Protein AF-C3ZGG9-F1 (afdb_monomer_lite)

Radius of gyration: 20.56 Å; chains: 1; bounding box: 44×54×46 Å

Organism: Branchiostoma floridae (NCBI:txid7739)

Sequence (114 aa):
MAGKIRQWDRADVMLFDHFNKTLWSKLSKLPFDWRKEVEVLKARNLQLQDECLQSDSVSKAKINDKRFKVFQPAGIHIEYFQLKENALMNETCVNMAKSEIPFTRELQEQAKNS

Secondary structure (DSSP, 8-state):
-HHHHHHHTHHHHHHHHHHHHHHHHHHTTSSS-HHHHHHHHHHHHHHHHHHHEEEEEE-GGG---GGG-----TT----EEEEPGGGGG-HHHHHHH--HHHHHHHHHHHHH--

Foldseek 3Di:
DVVVVCVVPVVVVVVCVVVVVVVVVVQVPDPDDVVVVVVVVVVVVVVLCVQWAPDFFDFPVPDPDPQQDEDDDPPDTDGATDTDPVNVPPPVSSVVRGYDVNVVVVVVVVVVVD

pLDDT: mean 88.02, std 9.27, range [57.19, 98.0]

Structure (mmCIF, N/CA/C/O backbone):
data_AF-C3ZGG9-F1
#
_entry.id   AF-C3ZGG9-F1
#
loop_
_atom_site.group_PDB
_atom_site.id
_atom_site.type_symbol
_atom_site.label_atom_id
_atom_site.label_alt_id
_atom_site.label_comp_id
_atom_site.label_asym_id
_atom_site.label_entity_id
_atom_site.label_seq_id
_atom_site.pdbx_PDB_ins_code
_atom_site.Cartn_x
_atom_site.Cartn_y
_atom_site.Cartn_z
_atom_site.occupancy
_atom_site.B_iso_or_equiv
_atom_site.auth_seq_id
_atom_site.auth_comp_id
_atom_site.auth_asym_id
_atom_site.auth_atom_id
_atom_site.pdbx_PDB_model_num
ATOM 1 N N . MET A 1 1 ? -3.471 -28.736 13.234 1.00 57.19 1 MET A N 1
ATOM 2 C CA . MET A 1 1 ? -2.214 -27.952 13.253 1.00 57.19 1 MET A CA 1
ATOM 3 C C . MET A 1 1 ? -2.424 -26.563 13.866 1.00 57.19 1 MET A C 1
ATOM 5 O O . MET A 1 1 ? -1.794 -26.281 14.873 1.00 57.19 1 MET A O 1
ATOM 9 N N . ALA A 1 2 ? -3.388 -25.764 13.386 1.00 66.56 2 ALA A N 1
ATOM 10 C CA . ALA A 1 2 ? -3.705 -24.428 13.927 1.00 66.56 2 ALA A CA 1
ATOM 11 C C . ALA A 1 2 ? -3.998 -24.370 15.446 1.00 66.56 2 ALA A C 1
ATOM 13 O O . ALA A 1 2 ? -3.569 -23.441 16.122 1.00 66.56 2 ALA A O 1
ATOM 14 N N . GLY A 1 3 ? -4.675 -25.380 16.009 1.00 71.38 3 GLY A N 1
ATOM 15 C CA . GLY A 1 3 ? -4.959 -25.426 17.452 1.00 71.38 3 GLY A CA 1
ATOM 16 C C . GLY A 1 3 ? -3.716 -25.571 18.340 1.00 71.38 3 GLY A C 1
ATOM 17 O O . GLY A 1 3 ? -3.701 -25.032 19.439 1.00 71.38 3 GLY A O 1
ATOM 18 N N . LYS A 1 4 ? -2.658 -26.242 17.856 1.00 72.44 4 LYS A N 1
ATOM 19 C CA . LYS A 1 4 ? -1.384 -26.367 18.589 1.00 72.44 4 LYS A CA 1
ATOM 20 C C . LYS A 1 4 ? -0.590 -25.058 18.553 1.00 72.44 4 LYS A C 1
ATOM 22 O O . LYS A 1 4 ? -0.063 -24.653 19.577 1.00 72.44 4 LYS A O 1
ATOM 27 N N . ILE A 1 5 ? -0.600 -24.362 17.412 1.00 76.69 5 ILE A N 1
ATOM 28 C CA . ILE A 1 5 ? 0.043 -23.045 17.247 1.00 76.69 5 ILE A CA 1
ATOM 29 C C . ILE A 1 5 ? -0.566 -22.026 18.219 1.00 76.69 5 ILE A C 1
ATOM 31 O O . ILE A 1 5 ? 0.157 -21.365 18.951 1.00 76.69 5 ILE A O 1
ATOM 35 N N . ARG A 1 6 ? -1.902 -21.980 18.333 1.00 81.81 6 ARG A N 1
ATOM 36 C CA . ARG A 1 6 ? -2.579 -21.093 19.296 1.00 81.81 6 ARG A CA 1
ATOM 37 C C . ARG A 1 6 ? -2.272 -21.405 20.767 1.00 81.81 6 ARG A C 1
ATOM 39 O O . ARG A 1 6 ? -2.398 -20.524 21.609 1.00 81.81 6 ARG A O 1
ATOM 46 N N . GLN A 1 7 ? -1.932 -22.654 21.091 1.00 82.00 7 GLN A N 1
ATOM 47 C CA . GLN A 1 7 ? -1.531 -23.032 22.449 1.00 82.00 7 GLN A CA 1
ATOM 48 C C . GLN A 1 7 ? -0.091 -22.618 22.755 1.00 82.00 7 GLN A C 1
ATOM 50 O O . GLN A 1 7 ? 0.187 -22.228 23.886 1.00 82.00 7 GLN A O 1
ATOM 55 N N . TRP A 1 8 ? 0.801 -22.705 21.767 1.00 87.00 8 TRP A N 1
ATOM 56 C CA . TRP A 1 8 ? 2.197 -22.292 21.901 1.00 87.00 8 TRP A CA 1
ATOM 57 C C . TRP A 1 8 ? 2.331 -20.766 21.989 1.00 87.00 8 TRP A C 1
ATOM 59 O O . TRP A 1 8 ? 2.988 -20.285 22.906 1.00 87.00 8 TRP A O 1
ATOM 69 N N . ASP A 1 9 ? 1.584 -20.018 21.172 1.00 90.38 9 ASP A N 1
ATOM 70 C CA . ASP A 1 9 ? 1.569 -18.545 21.173 1.00 90.38 9 ASP A CA 1
ATOM 71 C C . ASP A 1 9 ? 0.379 -17.975 21.958 1.00 90.38 9 ASP A C 1
ATOM 73 O O . ASP A 1 9 ? -0.340 -17.074 21.520 1.00 90.38 9 ASP A O 1
ATOM 77 N N . ARG A 1 10 ? 0.115 -18.532 23.146 1.00 91.69 10 ARG A N 1
ATOM 78 C CA . ARG A 1 10 ? -1.072 -18.174 23.940 1.00 91.69 10 ARG A CA 1
ATOM 79 C C . ARG A 1 10 ? -1.144 -16.676 24.255 1.00 91.69 10 ARG A C 1
ATOM 81 O O . ARG A 1 10 ? -2.240 -16.116 24.259 1.00 91.69 10 ARG A O 1
ATOM 88 N N . ALA A 1 11 ? -0.005 -16.041 24.530 1.00 93.56 11 ALA A N 1
ATOM 89 C CA . ALA A 1 11 ? 0.059 -14.609 24.813 1.00 93.56 11 ALA A CA 1
ATOM 90 C C . ALA A 1 11 ? -0.380 -13.774 23.597 1.00 93.56 11 ALA A C 1
ATOM 92 O O . ALA A 1 11 ? -1.251 -12.913 23.732 1.00 93.56 11 ALA A O 1
ATOM 93 N N . ASP A 1 12 ? 0.135 -14.085 22.406 1.00 94.94 12 ASP A N 1
ATOM 94 C CA . ASP A 1 12 ? -0.229 -13.384 21.171 1.00 94.94 12 ASP A CA 1
ATOM 95 C C . ASP A 1 12 ? -1.682 -13.631 20.773 1.00 94.94 12 ASP A C 1
ATOM 97 O O . ASP A 1 12 ? -2.370 -12.710 20.334 1.00 94.94 12 ASP A O 1
ATOM 101 N N . VAL A 1 13 ? -2.201 -14.841 21.000 1.00 94.12 13 VAL A N 1
ATOM 102 C CA . VAL A 1 13 ? -3.626 -15.136 20.792 1.00 94.12 13 VAL A CA 1
ATOM 103 C C . VAL A 1 13 ? -4.503 -14.264 21.688 1.00 94.12 13 VAL A C 1
ATOM 105 O O . VAL A 1 13 ? -5.488 -13.701 21.213 1.00 94.12 13 VAL A O 1
ATOM 108 N N . MET A 1 14 ? -4.138 -14.098 22.962 1.00 95.31 14 MET A N 1
ATOM 109 C CA . MET A 1 14 ? -4.883 -13.232 23.881 1.00 95.31 14 MET A CA 1
ATOM 110 C C . MET A 1 14 ? -4.855 -11.765 23.438 1.00 95.31 14 MET A C 1
ATOM 112 O O . MET A 1 14 ? -5.887 -11.091 23.492 1.00 95.31 14 MET A O 1
ATOM 116 N N . LEU A 1 15 ? -3.700 -11.273 22.978 1.00 96.69 15 LEU A N 1
ATOM 117 C CA . LEU A 1 15 ? -3.574 -9.919 22.436 1.00 96.69 15 LEU A CA 1
ATOM 118 C C . LEU A 1 15 ? -4.426 -9.746 21.176 1.00 96.69 15 LEU A C 1
ATOM 120 O O . LEU A 1 15 ? -5.200 -8.790 21.084 1.00 96.69 15 LEU A O 1
ATOM 124 N N . PHE A 1 16 ? -4.340 -10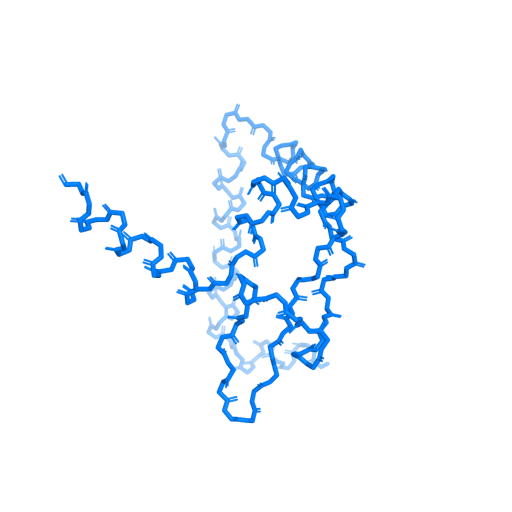.691 20.238 1.00 94.75 16 PHE A N 1
ATOM 125 C CA . PHE A 1 16 ? -5.135 -10.684 19.016 1.00 94.75 16 PHE A CA 1
ATOM 126 C C . PHE A 1 16 ? -6.632 -10.639 19.328 1.00 94.75 16 PHE A C 1
ATOM 128 O O . PHE A 1 16 ? -7.335 -9.771 18.814 1.00 94.75 16 PHE A O 1
ATOM 135 N N . ASP A 1 17 ? -7.125 -11.513 20.207 1.00 95.81 17 ASP A N 1
ATOM 136 C CA . ASP A 1 17 ? -8.546 -11.576 20.552 1.00 95.81 17 ASP A CA 1
ATOM 137 C C . ASP A 1 17 ? -9.025 -10.270 21.220 1.00 95.81 17 ASP A C 1
ATOM 139 O O . ASP A 1 17 ? -10.099 -9.753 20.885 1.00 95.81 17 ASP A O 1
ATOM 143 N N . HIS A 1 18 ? -8.211 -9.686 22.113 1.00 97.19 18 HIS A N 1
ATOM 144 C CA . HIS A 1 18 ? -8.506 -8.402 22.758 1.00 97.19 18 HIS A CA 1
ATOM 145 C C . HIS A 1 18 ? -8.622 -7.258 21.740 1.00 97.19 18 HIS A C 1
ATOM 147 O O . HIS A 1 18 ? -9.612 -6.513 21.741 1.00 97.19 18 HIS A O 1
ATOM 153 N N . PHE A 1 19 ? -7.636 -7.114 20.853 1.00 97.88 19 PHE A N 1
ATOM 154 C CA . PHE A 1 19 ? -7.620 -6.028 19.874 1.00 97.88 19 PHE A CA 1
ATOM 155 C C . PHE A 1 19 ? -8.630 -6.236 18.750 1.00 97.88 19 PHE A C 1
ATOM 157 O O . PHE A 1 19 ? -9.268 -5.268 18.347 1.00 97.88 19 PHE A O 1
ATOM 164 N N . ASN A 1 20 ? -8.861 -7.474 18.311 1.00 97.75 20 ASN A N 1
ATOM 165 C CA . ASN A 1 20 ? -9.888 -7.799 17.325 1.00 97.75 20 ASN A CA 1
ATOM 166 C C . ASN A 1 20 ? -11.276 -7.386 17.840 1.00 97.75 20 ASN A C 1
ATOM 168 O O . ASN A 1 20 ? -11.993 -6.639 17.175 1.00 97.75 20 ASN A O 1
ATOM 172 N N . LYS A 1 21 ? -11.632 -7.763 19.078 1.00 97.81 21 LYS A N 1
ATOM 173 C CA . LYS A 1 21 ? -12.885 -7.317 19.714 1.00 97.81 21 LYS A CA 1
ATOM 174 C C . LYS A 1 21 ? -12.958 -5.790 19.833 1.00 97.81 21 LYS A C 1
ATOM 176 O O . LYS A 1 21 ? -14.004 -5.194 19.565 1.00 97.81 21 LYS A O 1
ATOM 181 N N . THR A 1 22 ? -11.861 -5.157 20.243 1.00 98.00 22 THR A N 1
ATOM 182 C CA . THR A 1 22 ? -11.790 -3.699 20.420 1.00 98.00 22 THR A CA 1
ATOM 183 C C . THR A 1 22 ? -11.969 -2.956 19.098 1.00 98.00 22 THR A C 1
ATOM 185 O O . THR A 1 22 ? -12.713 -1.977 19.050 1.00 98.00 22 THR A O 1
ATOM 188 N N . LEU A 1 23 ? -11.344 -3.433 18.020 1.00 97.12 23 LEU A N 1
ATOM 189 C CA . LEU A 1 23 ? -11.464 -2.875 16.677 1.00 97.12 23 LEU A CA 1
ATOM 190 C C . LEU A 1 23 ? -12.923 -2.882 16.217 1.00 97.12 23 LEU A C 1
ATOM 192 O O . LEU A 1 23 ? -13.458 -1.827 15.883 1.00 97.12 23 LEU A O 1
ATOM 196 N N . TRP A 1 24 ? -13.595 -4.035 16.274 1.00 96.06 24 TRP A N 1
ATOM 197 C CA . TRP A 1 24 ? -14.987 -4.144 15.827 1.00 96.06 24 TRP A CA 1
ATOM 198 C C . TRP A 1 24 ? -15.945 -3.284 16.652 1.00 96.06 24 TRP A C 1
ATOM 200 O O . TRP A 1 24 ? -16.850 -2.672 16.090 1.00 96.06 24 TRP A O 1
ATOM 210 N N . SER A 1 25 ? -15.713 -3.177 17.963 1.00 97.19 25 SER A N 1
ATOM 211 C CA . SER A 1 25 ? -16.478 -2.290 18.851 1.00 97.19 25 SER A CA 1
ATOM 212 C C . SER A 1 25 ? -16.293 -0.805 18.518 1.00 97.19 25 SER A C 1
ATOM 214 O O . SER A 1 25 ? -17.219 -0.014 18.677 1.00 97.19 25 SER A O 1
ATOM 216 N N . LYS A 1 26 ? -15.102 -0.401 18.061 1.00 97.25 26 LYS A N 1
ATOM 217 C CA . LYS A 1 26 ? -14.851 0.974 17.607 1.00 97.25 26 LYS A CA 1
ATOM 218 C C . LYS A 1 26 ? -15.482 1.230 16.240 1.00 97.25 26 LYS A C 1
ATOM 220 O O . LYS A 1 26 ? -16.157 2.239 16.073 1.00 97.25 26 LYS A O 1
ATOM 225 N N . LEU A 1 27 ? -15.315 0.303 15.295 1.00 96.69 27 LEU A N 1
ATOM 226 C CA . LEU A 1 27 ? -15.867 0.417 13.944 1.00 96.69 27 LEU A CA 1
ATOM 227 C C . LEU A 1 27 ? -17.401 0.467 1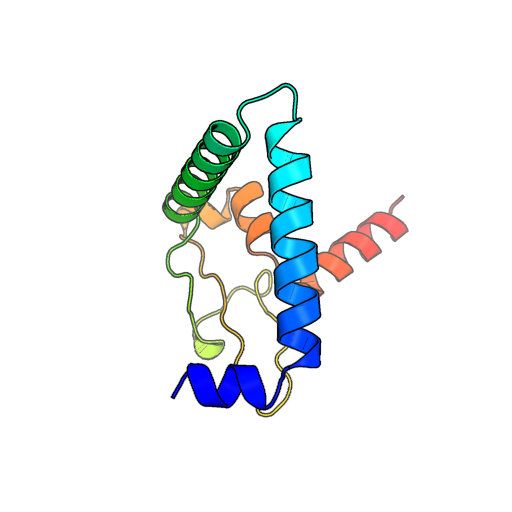3.934 1.00 96.69 27 LEU A C 1
ATOM 229 O O . LEU A 1 27 ? -17.974 1.206 13.142 1.00 96.69 27 LEU A O 1
ATOM 233 N N . SER A 1 28 ? -18.077 -0.267 14.825 1.00 94.81 28 SER A N 1
ATOM 234 C CA . SER A 1 28 ? -19.545 -0.245 14.920 1.00 94.81 28 SER A CA 1
ATOM 235 C C . SER A 1 28 ? -20.122 1.070 15.452 1.00 94.81 28 SER A C 1
ATOM 237 O O . SER A 1 28 ? -21.317 1.307 15.302 1.00 94.81 28 SER A O 1
ATOM 239 N N . LYS A 1 29 ? -19.293 1.914 16.077 1.00 97.06 29 LYS A N 1
ATOM 240 C CA . LYS A 1 29 ? -19.682 3.221 16.629 1.00 97.06 29 LYS A CA 1
ATOM 241 C C . LYS A 1 29 ? -19.372 4.383 15.689 1.00 97.06 29 LYS A C 1
ATOM 243 O O . LYS A 1 29 ? -19.651 5.527 16.042 1.00 97.06 29 LYS A O 1
ATOM 248 N N . LEU A 1 30 ? -18.752 4.119 14.539 1.00 96.56 30 LEU A N 1
ATOM 249 C CA . LEU A 1 30 ? -18.489 5.162 13.557 1.00 96.56 30 LEU A CA 1
ATOM 250 C C . LEU A 1 30 ? -19.817 5.710 13.012 1.00 96.56 30 LEU A C 1
ATOM 252 O O . LEU A 1 30 ? -20.758 4.942 12.812 1.00 96.56 30 LEU A O 1
ATOM 256 N N . PRO A 1 31 ? -19.902 7.021 12.736 1.00 95.56 31 PRO A N 1
ATOM 257 C CA . PRO A 1 31 ? -21.123 7.641 12.225 1.00 95.56 31 PRO A CA 1
ATOM 258 C C . PRO A 1 31 ? -21.385 7.330 10.739 1.00 95.56 31 PRO A C 1
ATOM 260 O O . PRO A 1 31 ? -22.334 7.854 10.164 1.00 95.56 31 PRO A O 1
ATOM 263 N N . PHE A 1 32 ? -20.548 6.503 10.106 1.00 94.12 32 PHE A N 1
ATOM 264 C CA . PHE A 1 32 ? -20.623 6.139 8.695 1.00 94.12 32 PHE A CA 1
ATOM 265 C C . PHE A 1 32 ? -20.420 4.634 8.495 1.00 94.12 32 PHE A C 1
ATOM 267 O O . PHE A 1 32 ? -19.864 3.933 9.346 1.00 94.12 32 PHE A O 1
ATOM 274 N N . ASP A 1 33 ? -20.849 4.138 7.335 1.00 94.88 33 ASP A N 1
ATOM 275 C CA . ASP A 1 33 ? -20.667 2.742 6.951 1.00 94.88 33 ASP A CA 1
ATOM 276 C C . ASP A 1 33 ? -19.242 2.507 6.438 1.00 94.88 33 ASP A C 1
ATOM 278 O O . ASP A 1 33 ? -18.953 2.608 5.245 1.00 94.88 33 ASP A O 1
ATOM 282 N N . TRP A 1 34 ? -18.340 2.176 7.362 1.00 94.56 34 TRP A N 1
ATOM 283 C CA . TRP A 1 34 ? -16.935 1.908 7.052 1.00 94.56 34 TRP A CA 1
ATOM 284 C C . TRP A 1 34 ? -16.751 0.781 6.024 1.00 94.56 34 TRP A C 1
ATOM 286 O O . TRP A 1 34 ? -15.726 0.749 5.346 1.00 94.56 34 TRP A O 1
ATOM 296 N N . ARG A 1 35 ? -17.721 -0.136 5.867 1.00 95.06 35 ARG A N 1
ATOM 297 C CA . ARG A 1 35 ? -17.624 -1.191 4.848 1.00 95.06 35 ARG A CA 1
ATOM 298 C C . ARG A 1 35 ? -17.740 -0.603 3.450 1.00 95.06 35 ARG A C 1
ATOM 300 O O . ARG A 1 35 ? -16.970 -0.993 2.583 1.00 95.06 35 ARG A O 1
ATOM 307 N N . LYS A 1 36 ? -18.644 0.359 3.241 1.00 96.50 36 LYS A N 1
ATOM 308 C CA . LYS A 1 36 ? -18.766 1.058 1.952 1.00 96.50 36 LYS A CA 1
ATOM 309 C C . LYS A 1 36 ? -17.498 1.831 1.615 1.00 96.50 36 LYS A C 1
ATOM 311 O O . LYS A 1 36 ? -17.035 1.734 0.487 1.00 96.50 36 LYS A O 1
ATOM 316 N N . GLU A 1 37 ? -16.908 2.517 2.591 1.00 95.75 37 GLU A N 1
ATOM 317 C CA . GLU A 1 37 ? -15.623 3.208 2.407 1.00 95.75 37 GLU A CA 1
ATOM 318 C C . GLU A 1 37 ? -14.517 2.233 1.981 1.00 95.75 37 GLU A C 1
ATOM 320 O O . GLU A 1 37 ? -13.784 2.490 1.028 1.00 95.75 37 GLU A O 1
ATOM 325 N N . VAL A 1 38 ? -14.434 1.065 2.629 1.00 96.56 38 VAL A N 1
ATOM 326 C CA . VAL A 1 38 ? -13.477 0.014 2.249 1.00 96.56 38 VAL A CA 1
ATOM 327 C C . VAL A 1 38 ? -13.715 -0.480 0.820 1.00 96.56 38 VAL A C 1
ATOM 329 O O . VAL A 1 38 ? -12.749 -0.670 0.083 1.00 96.56 38 VAL A O 1
ATOM 332 N N . GLU A 1 39 ? -14.965 -0.671 0.402 1.00 97.81 39 GLU A N 1
ATOM 333 C CA . GLU A 1 39 ? -15.270 -1.092 -0.971 1.00 97.81 39 GLU A CA 1
ATOM 334 C C . GLU A 1 39 ? -14.918 -0.011 -2.003 1.00 97.81 39 GLU A C 1
ATOM 336 O O . GLU A 1 39 ? -14.342 -0.327 -3.044 1.00 97.81 39 GLU A O 1
ATOM 341 N N . VAL A 1 40 ? -15.162 1.267 -1.697 1.00 97.62 40 VAL A N 1
ATOM 342 C CA . VAL A 1 40 ? -14.730 2.389 -2.547 1.00 97.62 40 VAL A CA 1
ATOM 343 C C . VAL A 1 40 ? -13.206 2.417 -2.675 1.00 97.62 40 VAL A C 1
ATOM 345 O O . VAL A 1 40 ? -12.686 2.543 -3.784 1.00 97.62 40 VAL A O 1
ATOM 348 N N . LEU A 1 41 ? -12.481 2.247 -1.566 1.00 97.00 41 LEU A N 1
ATOM 349 C CA . LEU A 1 41 ? -11.018 2.208 -1.569 1.00 97.00 41 LEU A CA 1
ATOM 350 C C . LEU A 1 41 ? -10.479 1.036 -2.395 1.00 97.00 41 LEU A C 1
ATOM 352 O O . LEU A 1 41 ? -9.575 1.227 -3.205 1.00 97.00 41 LEU A O 1
ATOM 356 N N . LYS A 1 42 ? -11.054 -0.163 -2.252 1.00 97.38 42 LYS A N 1
ATOM 357 C CA . LYS A 1 42 ? -10.674 -1.323 -3.073 1.00 97.38 42 LYS A CA 1
ATOM 358 C C . LYS A 1 42 ? -10.926 -1.075 -4.555 1.00 97.38 42 LYS A C 1
ATOM 360 O O . LYS A 1 42 ? -10.054 -1.368 -5.365 1.00 97.38 42 LYS A O 1
ATOM 365 N N . ALA A 1 43 ? -12.082 -0.513 -4.907 1.00 97.94 43 ALA A N 1
ATOM 366 C CA . ALA A 1 43 ? -12.411 -0.197 -6.293 1.00 97.94 43 ALA A CA 1
ATOM 367 C C . ALA A 1 43 ? -11.424 0.816 -6.892 1.00 97.94 43 ALA A C 1
ATOM 369 O O . ALA A 1 43 ? -10.964 0.634 -8.017 1.00 97.94 43 ALA A O 1
ATOM 370 N N . ARG A 1 44 ? -11.041 1.849 -6.129 1.00 96.31 44 ARG A N 1
ATOM 371 C CA . ARG A 1 44 ? -10.020 2.813 -6.566 1.00 96.31 44 ARG A CA 1
ATOM 372 C C . ARG A 1 44 ? -8.634 2.195 -6.689 1.00 96.31 44 ARG A C 1
ATOM 374 O O . ARG A 1 44 ? -7.946 2.493 -7.658 1.00 96.31 44 ARG A O 1
ATOM 381 N N . ASN A 1 45 ? -8.247 1.308 -5.775 1.00 95.00 45 ASN A N 1
ATOM 382 C CA . ASN A 1 45 ? -6.980 0.587 -5.882 1.00 95.00 45 ASN A CA 1
ATOM 383 C C . ASN A 1 45 ? -6.933 -0.292 -7.135 1.00 95.00 45 ASN A C 1
ATOM 385 O O . ASN A 1 45 ? -5.931 -0.265 -7.839 1.00 95.00 45 ASN A O 1
ATOM 389 N N . LEU A 1 46 ? -8.012 -1.020 -7.440 1.00 96.00 46 LEU A N 1
ATOM 390 C CA . LEU A 1 46 ? -8.103 -1.837 -8.654 1.00 96.00 46 LEU A CA 1
ATOM 391 C C . LEU A 1 46 ? -8.022 -0.980 -9.916 1.00 96.00 46 LEU A C 1
ATOM 393 O O . LEU A 1 46 ? -7.250 -1.289 -10.814 1.00 96.00 46 LEU A O 1
ATOM 397 N N . GLN A 1 47 ? -8.751 0.137 -9.953 1.00 95.81 47 GLN A N 1
ATOM 398 C CA . GLN A 1 47 ? -8.681 1.066 -11.076 1.00 95.81 47 GLN A CA 1
ATOM 399 C C . GLN A 1 47 ? -7.251 1.581 -11.296 1.00 95.81 47 GLN A C 1
ATOM 401 O O . GLN A 1 47 ? -6.760 1.569 -12.419 1.00 95.81 47 GLN A O 1
ATOM 406 N N . LEU A 1 48 ? -6.564 2.001 -10.230 1.00 93.75 48 LEU A N 1
ATOM 407 C CA . LEU A 1 48 ? -5.175 2.453 -10.319 1.00 93.75 48 LEU A CA 1
ATOM 408 C C . LEU A 1 48 ? -4.235 1.325 -10.747 1.00 93.75 48 LEU A C 1
ATOM 410 O O . LEU A 1 48 ? -3.313 1.561 -11.522 1.00 93.75 48 LEU A O 1
ATOM 414 N N . GLN A 1 49 ? -4.465 0.100 -10.273 1.00 92.94 49 GLN A N 1
ATOM 415 C CA . GLN A 1 49 ? -3.693 -1.067 -10.686 1.00 92.94 49 GLN A CA 1
ATOM 416 C C . GLN A 1 49 ? -3.830 -1.298 -12.196 1.00 92.94 49 GLN A C 1
ATOM 418 O O . GLN A 1 49 ? -2.822 -1.410 -12.891 1.00 92.94 49 GLN A O 1
ATOM 423 N N . ASP A 1 50 ? -5.062 -1.284 -12.704 1.00 93.56 50 ASP A N 1
ATOM 424 C CA . ASP A 1 50 ? -5.371 -1.479 -14.119 1.00 93.56 50 ASP A CA 1
ATOM 425 C C . ASP A 1 50 ? -4.856 -0.333 -14.994 1.00 93.56 50 ASP A C 1
ATOM 427 O O . ASP A 1 50 ? -4.405 -0.561 -16.118 1.00 93.56 50 ASP A O 1
ATOM 431 N N . GLU A 1 51 ? -4.901 0.906 -14.513 1.00 93.75 51 GLU A N 1
ATOM 432 C CA . GLU A 1 51 ? -4.409 2.068 -15.254 1.00 93.75 51 GLU A CA 1
ATOM 433 C C . GLU A 1 51 ? -2.877 2.121 -15.278 1.00 93.75 51 GLU A C 1
ATOM 435 O O . GLU A 1 51 ? -2.281 2.366 -16.330 1.00 93.75 51 GLU A O 1
ATOM 440 N N . CYS A 1 52 ? -2.232 1.870 -14.137 1.00 93.00 52 CYS A N 1
ATOM 441 C CA . CYS A 1 52 ? -0.809 2.121 -13.956 1.00 93.00 52 CYS A CA 1
ATOM 442 C C . CYS A 1 52 ? 0.071 0.894 -14.234 1.00 93.00 52 CYS A C 1
ATOM 444 O O . CYS A 1 52 ? 1.135 1.043 -14.840 1.00 93.00 52 CYS A O 1
ATOM 446 N N . LEU A 1 53 ? -0.312 -0.308 -13.786 1.00 91.94 53 LEU A N 1
ATOM 447 C CA . LEU A 1 53 ? 0.604 -1.450 -13.709 1.00 91.94 53 LEU A CA 1
ATOM 448 C C . LEU A 1 53 ? 0.552 -2.352 -14.942 1.00 91.94 53 LEU A C 1
ATOM 450 O O . LEU A 1 53 ? -0.493 -2.847 -15.352 1.00 91.94 53 LEU A O 1
ATOM 454 N N . GLN A 1 54 ? 1.725 -2.632 -15.498 1.00 90.00 54 GLN A N 1
ATOM 455 C CA . GLN A 1 54 ? 1.949 -3.747 -16.412 1.00 90.00 54 GLN A CA 1
ATOM 456 C C . GLN A 1 54 ? 2.147 -5.061 -15.640 1.00 90.00 54 GLN A C 1
ATOM 458 O O . GLN A 1 54 ? 1.746 -6.118 -16.120 1.00 90.00 54 GLN A O 1
ATOM 463 N N . SER A 1 55 ? 2.800 -4.995 -14.475 1.00 83.88 55 SER A N 1
ATOM 464 C CA . SER A 1 55 ? 2.990 -6.113 -13.545 1.00 83.88 55 SER A CA 1
ATOM 465 C C . SER A 1 55 ? 3.318 -5.575 -12.149 1.00 83.88 55 SER A C 1
ATOM 467 O O . SER A 1 55 ? 4.021 -4.571 -12.021 1.00 83.88 55 SER A O 1
ATOM 469 N N . ASP A 1 56 ? 2.824 -6.240 -11.109 1.00 78.81 56 ASP A N 1
ATOM 470 C CA . ASP A 1 56 ? 3.054 -5.923 -9.693 1.00 78.81 56 ASP A CA 1
ATOM 471 C C . ASP A 1 56 ? 4.153 -6.772 -9.036 1.00 78.81 56 ASP A C 1
ATOM 473 O O . ASP A 1 56 ? 4.615 -6.442 -7.947 1.00 78.81 56 ASP A O 1
ATOM 477 N N . SER A 1 57 ? 4.625 -7.811 -9.727 1.00 77.44 57 SER A N 1
ATOM 478 C CA . SER A 1 57 ? 5.752 -8.639 -9.301 1.00 77.44 57 SER A CA 1
ATOM 479 C C . SER A 1 57 ? 6.734 -8.816 -10.454 1.00 77.44 57 SER A C 1
ATOM 481 O O . SER A 1 57 ? 6.550 -9.606 -11.386 1.00 77.44 57 SER A O 1
ATOM 483 N N . VAL A 1 58 ? 7.787 -8.001 -10.443 1.00 73.75 58 VAL A N 1
ATOM 484 C CA . VAL A 1 58 ? 8.845 -8.021 -11.459 1.00 73.75 58 VAL A CA 1
ATOM 485 C C . VAL A 1 58 ? 10.199 -8.091 -10.783 1.00 73.75 58 VAL A C 1
ATOM 487 O O . VAL A 1 58 ? 10.409 -7.437 -9.779 1.00 73.75 58 VAL A O 1
ATOM 490 N N . SER A 1 59 ? 11.147 -8.860 -11.320 1.00 67.12 59 SER A N 1
ATOM 491 C CA . SER A 1 59 ? 12.506 -8.910 -10.773 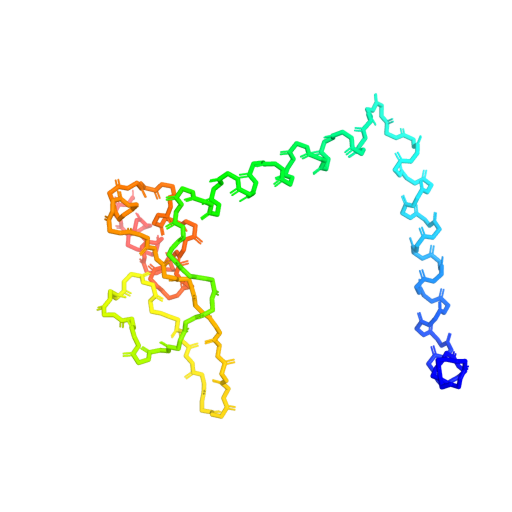1.00 67.12 59 SER A CA 1
ATOM 492 C C . SER A 1 59 ? 13.362 -7.726 -11.238 1.00 67.12 59 SER A C 1
ATOM 494 O O . SER A 1 59 ? 13.211 -7.218 -12.350 1.00 67.12 59 SER A O 1
ATOM 496 N N . LYS A 1 60 ? 14.346 -7.340 -10.415 1.00 65.00 60 LYS A N 1
ATOM 497 C CA . LYS A 1 60 ? 15.288 -6.228 -10.660 1.00 65.00 60 LYS A CA 1
ATOM 498 C C . LYS A 1 60 ? 15.906 -6.211 -12.061 1.00 65.00 60 LYS A C 1
ATOM 500 O O . LYS A 1 60 ? 16.156 -5.142 -12.605 1.00 65.00 60 LYS A O 1
ATOM 505 N N . ALA A 1 61 ? 16.159 -7.385 -12.639 1.00 60.41 61 ALA A N 1
ATOM 506 C CA . ALA A 1 61 ? 16.781 -7.527 -13.955 1.00 60.41 61 ALA A CA 1
ATOM 507 C C . ALA A 1 61 ? 15.934 -6.947 -15.103 1.00 60.41 61 ALA A C 1
ATOM 509 O O . ALA A 1 61 ? 16.468 -6.697 -16.177 1.00 60.41 61 ALA A O 1
ATOM 510 N N . LYS A 1 62 ? 14.630 -6.738 -14.888 1.00 64.81 62 LYS A N 1
ATOM 511 C CA . LYS A 1 62 ? 13.695 -6.248 -15.907 1.00 64.81 62 LYS A CA 1
ATOM 512 C C . LYS A 1 62 ? 13.405 -4.743 -15.803 1.00 64.81 62 LYS A C 1
ATOM 514 O O . LYS A 1 62 ? 12.690 -4.215 -16.648 1.00 64.81 62 LYS A O 1
ATOM 519 N N . ILE A 1 63 ? 13.947 -4.043 -14.801 1.00 68.88 63 ILE A N 1
ATOM 520 C CA . ILE A 1 63 ? 13.677 -2.613 -14.581 1.00 68.88 63 ILE A CA 1
ATOM 521 C C . ILE A 1 63 ? 14.837 -1.771 -15.092 1.00 68.88 63 ILE A C 1
ATOM 523 O O . ILE A 1 63 ? 15.900 -1.701 -14.474 1.00 68.88 63 ILE A O 1
ATOM 527 N N . ASN A 1 64 ? 14.593 -1.085 -16.207 1.00 69.50 64 ASN A N 1
ATOM 528 C CA . ASN A 1 64 ? 15.555 -0.167 -16.815 1.00 69.50 64 ASN A CA 1
ATOM 529 C C . ASN A 1 64 ? 15.404 1.279 -16.307 1.00 69.50 64 ASN A C 1
ATOM 531 O O . ASN A 1 64 ? 16.364 2.049 -16.357 1.00 69.50 6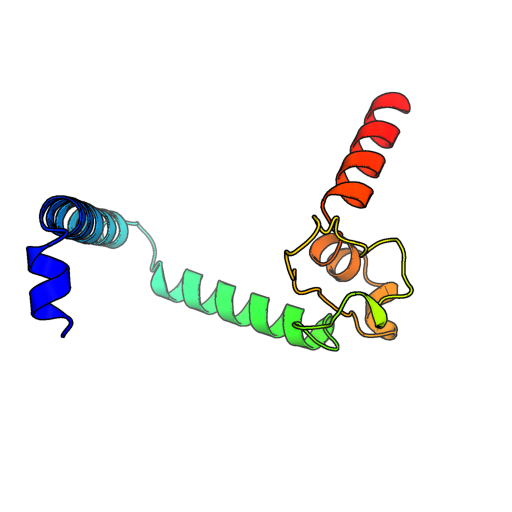4 ASN A O 1
ATOM 535 N N . ASP A 1 65 ? 14.229 1.655 -15.790 1.00 78.94 65 ASP A N 1
ATOM 536 C CA . ASP A 1 65 ? 13.970 3.012 -15.304 1.00 78.94 65 ASP A CA 1
ATOM 537 C C . ASP A 1 65 ? 14.500 3.205 -13.873 1.00 78.94 65 ASP A C 1
ATOM 539 O O . ASP A 1 65 ? 14.116 2.515 -12.925 1.00 78.94 65 ASP A O 1
ATOM 543 N N . LYS A 1 66 ? 15.394 4.185 -13.706 1.00 81.44 66 LYS A N 1
ATOM 544 C CA . LYS A 1 66 ? 16.026 4.509 -12.420 1.00 81.44 66 LYS A CA 1
ATOM 545 C C . LYS A 1 66 ? 15.034 5.065 -11.393 1.00 81.44 66 LYS A C 1
ATOM 547 O O . LYS A 1 66 ? 15.326 4.972 -10.202 1.00 81.44 66 LYS A O 1
ATOM 552 N N . ARG A 1 67 ? 13.890 5.611 -11.826 1.00 81.75 67 ARG A N 1
ATOM 553 C CA . ARG A 1 67 ? 12.848 6.178 -10.949 1.00 81.75 67 ARG A CA 1
ATOM 554 C C . ARG A 1 67 ? 12.161 5.129 -10.071 1.00 81.75 67 ARG A C 1
ATOM 556 O O . ARG A 1 67 ? 11.650 5.477 -9.013 1.00 81.75 67 ARG A O 1
ATOM 563 N N . PHE A 1 68 ? 12.190 3.860 -10.479 1.00 84.94 68 PHE A N 1
ATOM 564 C CA . PHE A 1 68 ? 11.531 2.745 -9.779 1.00 84.94 68 PHE A CA 1
ATOM 565 C C . PHE A 1 68 ? 12.533 1.762 -9.159 1.00 84.94 68 PHE A C 1
ATOM 567 O O . PHE A 1 68 ? 12.198 0.641 -8.777 1.00 84.94 68 PHE A O 1
ATOM 574 N N . LYS A 1 69 ? 13.811 2.148 -9.085 1.00 81.56 69 LYS A N 1
ATOM 575 C CA . LYS A 1 69 ? 14.874 1.270 -8.599 1.00 81.56 69 LYS A CA 1
ATOM 576 C C . LYS A 1 69 ? 14.879 1.221 -7.069 1.00 81.56 69 LYS A C 1
ATOM 578 O O . LYS A 1 69 ? 15.355 2.144 -6.414 1.00 81.56 69 LYS A O 1
ATOM 583 N N . VAL A 1 70 ? 14.391 0.120 -6.509 1.00 79.56 70 VAL A N 1
ATOM 584 C CA . VAL A 1 70 ? 14.443 -0.195 -5.066 1.00 79.56 70 VAL A CA 1
ATOM 585 C C . VAL A 1 70 ? 15.847 -0.645 -4.641 1.00 79.56 70 VAL A C 1
ATOM 587 O O . VAL A 1 70 ? 16.542 -1.363 -5.380 1.00 79.56 70 VAL A O 1
ATOM 590 N N . PHE A 1 71 ? 16.267 -0.248 -3.439 1.00 82.38 71 PHE A N 1
ATOM 591 C CA . PHE A 1 71 ? 17.445 -0.797 -2.773 1.00 82.38 71 PHE A CA 1
ATOM 592 C C . PHE A 1 71 ? 17.234 -2.263 -2.384 1.00 82.38 71 PHE A C 1
ATOM 594 O O . PHE A 1 71 ? 16.334 -2.585 -1.620 1.00 82.38 71 PHE A O 1
ATOM 601 N N . GLN A 1 72 ? 18.100 -3.158 -2.865 1.00 79.81 72 GLN A N 1
ATOM 602 C CA . GLN A 1 72 ? 18.069 -4.575 -2.491 1.00 79.81 72 GLN A CA 1
ATOM 603 C C . GLN A 1 72 ? 19.336 -4.964 -1.721 1.00 79.81 72 GLN A C 1
ATOM 605 O O . GLN A 1 72 ? 20.420 -4.942 -2.317 1.00 79.81 72 GLN A O 1
ATOM 610 N N . PRO A 1 73 ? 19.213 -5.344 -0.437 1.00 82.75 73 PRO A N 1
ATOM 611 C CA . PRO A 1 73 ? 20.288 -5.974 0.323 1.00 82.75 73 PRO A CA 1
ATOM 612 C C . PRO A 1 73 ? 20.674 -7.347 -0.246 1.00 82.75 73 PRO A C 1
ATOM 614 O O . PRO A 1 73 ? 19.869 -8.025 -0.888 1.00 82.75 73 PRO A O 1
ATOM 617 N N . ALA A 1 74 ? 21.907 -7.786 0.015 1.00 85.06 74 ALA A N 1
ATOM 618 C CA . ALA A 1 74 ? 22.365 -9.110 -0.401 1.00 85.06 74 ALA A CA 1
ATOM 619 C C . ALA A 1 74 ? 21.511 -10.218 0.245 1.00 85.06 74 ALA A C 1
ATOM 621 O O . ALA A 1 74 ? 21.268 -10.199 1.448 1.00 85.06 74 ALA A O 1
ATOM 622 N N . GLY A 1 75 ? 21.066 -11.184 -0.563 1.00 84.81 75 GLY A N 1
ATOM 623 C CA . GLY A 1 75 ? 20.255 -12.317 -0.104 1.00 84.81 75 GLY A CA 1
ATOM 624 C C . GLY A 1 75 ? 18.758 -12.032 0.069 1.00 84.81 75 GLY A C 1
ATOM 625 O O . GLY A 1 75 ? 18.028 -12.948 0.435 1.00 84.81 75 GLY A O 1
ATOM 626 N N . ILE A 1 76 ? 18.283 -10.812 -0.214 1.00 82.06 76 ILE A N 1
ATOM 627 C CA . ILE A 1 76 ? 16.864 -10.446 -0.092 1.00 82.06 76 ILE A CA 1
ATOM 628 C C . ILE A 1 76 ? 16.280 -10.148 -1.475 1.00 82.06 76 ILE A C 1
ATOM 630 O O . ILE A 1 76 ? 16.776 -9.284 -2.201 1.00 82.06 76 ILE A O 1
ATOM 634 N N . HIS A 1 77 ? 15.205 -10.855 -1.830 1.00 80.31 77 HIS A N 1
ATOM 635 C CA . HIS A 1 77 ? 14.408 -10.551 -3.014 1.00 80.31 77 HIS A CA 1
ATOM 636 C C . HIS A 1 77 ? 13.287 -9.584 -2.642 1.00 80.31 77 HIS A C 1
ATOM 638 O O . HIS A 1 77 ? 12.511 -9.856 -1.730 1.00 80.31 77 HIS A O 1
ATOM 644 N N . ILE A 1 78 ? 13.215 -8.463 -3.349 1.00 79.81 78 ILE A N 1
ATOM 645 C CA . ILE A 1 78 ? 12.144 -7.476 -3.204 1.00 79.81 78 ILE A CA 1
ATOM 646 C C . ILE A 1 78 ? 11.424 -7.398 -4.543 1.00 79.81 78 ILE A C 1
ATOM 648 O O . ILE A 1 78 ? 12.094 -7.332 -5.576 1.00 79.81 78 ILE A O 1
ATOM 652 N N . GLU A 1 79 ? 10.097 -7.444 -4.514 1.00 80.06 79 GLU A N 1
ATOM 653 C CA . GLU A 1 79 ? 9.250 -7.271 -5.693 1.00 80.06 79 GLU A CA 1
ATOM 654 C C . GLU A 1 79 ? 9.126 -5.795 -6.071 1.00 80.06 79 GLU A C 1
ATOM 656 O O . GLU A 1 79 ? 9.395 -4.892 -5.278 1.00 80.06 79 GLU A O 1
ATOM 661 N N . TYR A 1 80 ? 8.743 -5.555 -7.318 1.00 78.94 80 TYR A N 1
ATOM 662 C CA . TYR A 1 80 ? 8.715 -4.227 -7.898 1.00 78.94 80 TYR A CA 1
ATOM 663 C C . TYR A 1 80 ? 7.490 -4.041 -8.780 1.00 78.94 80 TYR A C 1
ATOM 665 O O . TYR A 1 80 ? 7.066 -4.968 -9.473 1.00 78.94 80 TYR A O 1
ATOM 673 N N . PHE A 1 81 ? 7.037 -2.793 -8.855 1.00 86.62 81 PHE A N 1
ATOM 674 C CA . PHE A 1 81 ? 6.024 -2.364 -9.803 1.00 86.62 81 PHE A CA 1
ATOM 675 C C . PHE A 1 81 ? 6.651 -2.040 -11.157 1.00 86.62 81 PHE A C 1
ATOM 677 O O . PHE A 1 81 ? 7.578 -1.235 -11.264 1.00 86.62 81 PHE A O 1
ATOM 684 N N . GLN A 1 82 ? 6.111 -2.643 -12.209 1.00 87.44 82 GLN A N 1
ATOM 685 C CA . GLN A 1 82 ? 6.377 -2.247 -13.581 1.00 87.44 82 GLN A CA 1
ATOM 686 C C . GLN A 1 82 ? 5.169 -1.478 -14.097 1.00 87.44 82 GLN A C 1
ATOM 688 O O . GLN A 1 82 ? 4.075 -2.030 -14.194 1.00 87.44 82 GLN A O 1
ATOM 693 N N . LEU A 1 83 ? 5.375 -0.210 -14.445 1.00 90.56 83 LEU A N 1
ATOM 694 C CA . LEU A 1 83 ? 4.341 0.613 -15.063 1.00 90.56 83 LEU A CA 1
ATOM 695 C C . LEU A 1 83 ? 4.164 0.277 -16.547 1.00 90.56 83 LEU A C 1
ATOM 697 O O . LEU A 1 83 ? 5.105 -0.159 -17.216 1.00 90.56 83 LEU A O 1
ATOM 701 N N . LYS A 1 84 ? 2.962 0.526 -17.068 1.00 91.38 84 LYS A N 1
ATOM 702 C CA . LYS A 1 84 ? 2.694 0.553 -18.513 1.00 91.38 84 LYS A CA 1
ATOM 703 C C . LYS A 1 84 ? 3.388 1.755 -19.158 1.00 91.38 84 LYS A C 1
ATOM 705 O O . LYS A 1 84 ? 3.564 2.789 -18.518 1.00 91.38 84 LYS A O 1
ATOM 710 N N . GLU A 1 85 ? 3.739 1.659 -20.440 1.00 88.94 85 GLU A N 1
ATOM 711 C CA . GLU A 1 85 ? 4.438 2.744 -21.154 1.00 88.94 85 GLU A CA 1
ATOM 712 C C . GLU A 1 85 ? 3.636 4.054 -21.172 1.00 88.94 85 GLU A C 1
ATOM 714 O O . GLU A 1 85 ? 4.182 5.124 -20.908 1.00 88.94 85 GLU A O 1
ATOM 719 N N . ASN A 1 86 ? 2.322 3.974 -21.395 1.00 90.19 86 ASN A N 1
ATOM 720 C CA . ASN A 1 86 ? 1.424 5.130 -21.352 1.00 90.19 86 ASN A CA 1
ATOM 721 C C . ASN A 1 86 ? 1.272 5.724 -19.937 1.00 90.19 86 ASN A C 1
ATOM 723 O O . ASN A 1 86 ? 1.003 6.916 -19.800 1.00 90.19 86 ASN A O 1
ATOM 727 N N . ALA A 1 87 ? 1.477 4.921 -18.889 1.00 91.44 87 ALA A N 1
ATOM 728 C CA . ALA A 1 87 ? 1.397 5.354 -17.496 1.00 91.44 87 ALA A CA 1
ATOM 729 C C . ALA A 1 87 ? 2.661 6.095 -17.018 1.00 91.44 87 ALA A C 1
ATOM 731 O O . ALA A 1 87 ? 2.618 6.765 -15.989 1.00 91.44 87 ALA A O 1
ATOM 732 N N . LEU A 1 88 ? 3.771 6.050 -17.769 1.00 89.00 88 LEU A N 1
ATOM 733 C CA . LEU A 1 88 ? 5.016 6.758 -17.423 1.00 89.00 88 LEU A CA 1
ATOM 734 C C . LEU A 1 88 ? 4.897 8.289 -17.483 1.00 89.00 88 LEU A C 1
ATOM 736 O O . LEU A 1 88 ? 5.739 8.980 -16.903 1.00 89.00 88 LEU A O 1
ATOM 740 N N . MET A 1 89 ? 3.880 8.799 -18.184 1.00 89.69 89 MET A N 1
ATOM 741 C CA . MET A 1 89 ? 3.552 10.227 -18.267 1.00 89.69 89 MET A CA 1
ATOM 742 C C . MET A 1 89 ? 2.536 10.660 -17.202 1.00 89.69 89 MET A C 1
ATOM 744 O O . MET A 1 89 ? 2.320 11.855 -17.014 1.00 89.69 89 MET A O 1
ATOM 748 N N . ASN A 1 90 ? 1.904 9.707 -16.510 1.00 93.00 90 ASN A N 1
ATOM 749 C CA . ASN A 1 90 ? 0.958 9.989 -15.442 1.00 93.00 90 ASN A CA 1
ATOM 750 C C . ASN A 1 90 ? 1.723 10.166 -14.125 1.00 93.00 90 ASN A C 1
ATOM 752 O O . ASN A 1 90 ? 2.273 9.212 -13.571 1.00 93.00 90 ASN A O 1
ATOM 756 N N . GLU A 1 91 ? 1.739 11.396 -13.616 1.00 92.12 91 GLU A N 1
ATOM 757 C CA . GLU A 1 91 ? 2.456 11.749 -12.392 1.00 92.12 91 GLU A CA 1
ATOM 758 C C . GLU A 1 91 ? 1.993 10.920 -11.184 1.00 92.12 91 GLU A C 1
ATOM 760 O O . GLU A 1 91 ? 2.819 10.472 -10.390 1.00 92.12 91 GLU A O 1
ATOM 765 N N . THR A 1 92 ? 0.691 10.643 -11.072 1.00 92.62 92 THR A N 1
ATOM 766 C CA . THR A 1 92 ? 0.133 9.813 -9.999 1.00 92.62 92 THR A CA 1
ATOM 767 C C . THR A 1 92 ? 0.687 8.391 -10.053 1.00 92.62 92 THR A C 1
ATOM 769 O O . THR A 1 92 ? 1.199 7.908 -9.044 1.00 92.62 92 THR A O 1
ATOM 772 N N . CYS A 1 93 ? 0.668 7.742 -11.223 1.00 93.00 93 CYS A N 1
ATOM 773 C CA . CYS A 1 93 ? 1.221 6.394 -11.390 1.00 93.00 93 CYS A CA 1
ATOM 774 C C . CYS A 1 93 ? 2.722 6.351 -11.077 1.00 93.00 93 CYS A C 1
ATOM 776 O O . CYS A 1 93 ? 3.194 5.464 -10.364 1.00 93.00 93 CYS A O 1
ATOM 778 N N . VAL A 1 94 ? 3.474 7.334 -11.582 1.00 91.94 94 VAL A N 1
ATOM 779 C CA . VAL A 1 94 ? 4.918 7.4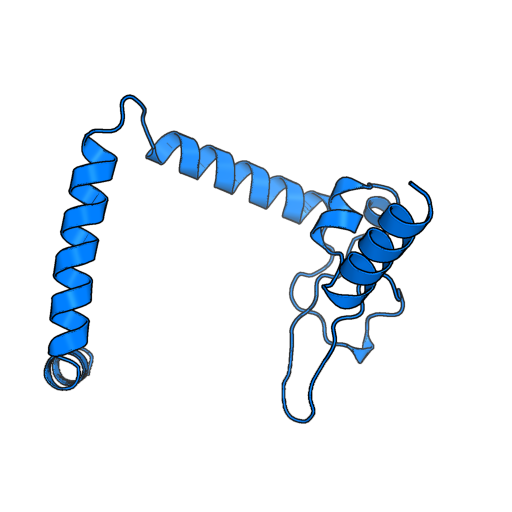38 -11.348 1.00 91.94 94 VAL A CA 1
ATOM 780 C C . VAL A 1 94 ? 5.215 7.634 -9.865 1.00 91.94 94 VAL A C 1
ATOM 782 O O . VAL A 1 94 ? 6.104 6.972 -9.339 1.00 91.94 94 VAL A O 1
ATOM 785 N N . ASN A 1 95 ? 4.477 8.502 -9.175 1.00 90.88 95 ASN A N 1
ATOM 786 C CA . ASN A 1 95 ? 4.690 8.767 -7.755 1.00 90.88 95 ASN A CA 1
ATOM 787 C C . ASN A 1 95 ? 4.293 7.580 -6.871 1.00 90.88 95 ASN A C 1
ATOM 789 O O . ASN A 1 95 ? 4.998 7.303 -5.906 1.00 90.88 95 ASN A O 1
ATOM 793 N N . MET A 1 96 ? 3.232 6.843 -7.214 1.00 89.06 96 MET A N 1
ATOM 794 C CA . MET A 1 96 ? 2.835 5.636 -6.477 1.00 89.06 96 MET A CA 1
ATOM 795 C C . MET A 1 96 ? 3.841 4.489 -6.621 1.00 89.06 96 MET A C 1
ATOM 797 O O . MET A 1 96 ? 4.061 3.752 -5.666 1.00 89.06 96 MET A O 1
ATOM 801 N N . ALA A 1 97 ? 4.464 4.338 -7.793 1.00 89.31 97 ALA A N 1
ATOM 802 C CA . ALA A 1 97 ? 5.470 3.301 -8.035 1.00 89.31 97 ALA A CA 1
ATOM 803 C C . ALA A 1 97 ? 6.900 3.718 -7.638 1.00 89.31 97 ALA A C 1
ATOM 805 O O . ALA A 1 97 ? 7.818 2.894 -7.690 1.00 89.31 97 ALA A O 1
ATOM 806 N N . LYS A 1 98 ? 7.121 4.991 -7.282 1.00 89.12 98 LYS A N 1
ATOM 807 C CA . LYS A 1 98 ? 8.443 5.535 -6.944 1.00 89.12 98 LYS A CA 1
ATOM 808 C C . LYS A 1 98 ? 8.976 4.871 -5.677 1.00 89.12 98 LYS A C 1
ATOM 810 O O . LYS A 1 98 ? 8.312 4.842 -4.645 1.00 89.12 98 LYS A O 1
ATOM 815 N N . SER A 1 99 ? 10.198 4.354 -5.752 1.00 87.50 99 SER A N 1
ATOM 816 C CA . SER A 1 99 ? 10.838 3.692 -4.616 1.00 87.50 99 SER A CA 1
ATOM 817 C C . SER A 1 99 ? 11.420 4.692 -3.609 1.00 87.50 99 SER A C 1
ATOM 819 O O . SER A 1 99 ? 11.565 5.887 -3.876 1.00 87.50 99 SER A O 1
ATOM 821 N N . GLU A 1 100 ? 11.796 4.188 -2.435 1.00 86.12 100 GLU A N 1
ATOM 822 C CA . GLU A 1 100 ? 12.247 4.970 -1.284 1.00 86.12 100 GLU A CA 1
ATOM 823 C C . GLU A 1 100 ? 13.451 5.875 -1.585 1.00 86.12 100 GLU A C 1
ATOM 825 O O . GLU A 1 100 ? 13.448 7.053 -1.221 1.00 86.12 100 GLU A O 1
ATOM 830 N N . ILE A 1 101 ? 14.476 5.356 -2.275 1.00 86.50 101 ILE A N 1
ATOM 831 C CA . ILE A 1 101 ? 15.690 6.117 -2.605 1.00 86.50 101 ILE A CA 1
ATOM 832 C C . ILE A 1 101 ? 15.398 7.312 -3.525 1.00 86.50 101 ILE A C 1
ATOM 834 O O . ILE A 1 101 ? 15.767 8.428 -3.148 1.00 86.50 101 ILE A O 1
ATOM 838 N N . PRO A 1 102 ? 14.814 7.135 -4.729 1.00 87.00 102 PRO A N 1
ATOM 839 C CA . PRO A 1 102 ? 14.538 8.259 -5.615 1.00 87.00 102 PRO A CA 1
ATOM 840 C C . PRO A 1 102 ? 13.572 9.262 -4.979 1.00 87.00 102 PRO A C 1
ATOM 842 O O . PRO A 1 102 ? 13.815 10.459 -5.098 1.00 87.00 102 PRO A O 1
ATOM 845 N N . PHE A 1 103 ? 12.562 8.802 -4.233 1.00 89.69 103 PHE A N 1
ATOM 846 C CA . PHE A 1 103 ? 11.642 9.693 -3.522 1.00 89.69 103 PHE A CA 1
ATOM 847 C C . PHE A 1 103 ? 12.348 10.542 -2.454 1.00 89.69 103 PHE A C 1
ATOM 849 O O . PHE A 1 103 ? 12.188 11.759 -2.411 1.00 89.69 103 PHE A O 1
ATOM 856 N N . THR A 1 104 ? 13.199 9.929 -1.628 1.00 90.19 104 THR A N 1
ATOM 857 C CA . THR A 1 104 ? 13.942 10.656 -0.585 1.00 90.19 104 THR A CA 1
ATOM 858 C C . THR A 1 104 ? 14.883 11.700 -1.185 1.00 90.19 104 THR A C 1
ATOM 860 O O . THR A 1 104 ? 15.014 12.796 -0.642 1.00 90.19 104 THR A O 1
ATOM 863 N N . ARG A 1 105 ? 15.540 11.381 -2.307 1.00 89.56 105 ARG A N 1
ATOM 864 C CA . ARG A 1 105 ? 16.431 12.326 -2.998 1.00 89.5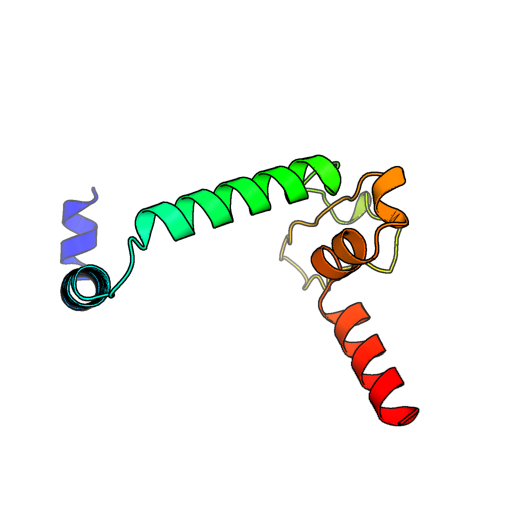6 105 ARG A CA 1
ATOM 865 C C . ARG A 1 105 ? 15.677 13.547 -3.509 1.00 89.56 105 ARG A C 1
ATOM 867 O O . ARG A 1 105 ? 16.131 14.660 -3.282 1.00 89.56 105 ARG A O 1
ATOM 874 N N . GLU A 1 106 ? 14.521 13.336 -4.126 1.00 90.12 106 GLU A N 1
ATOM 875 C CA . GLU A 1 106 ? 13.670 14.419 -4.618 1.00 90.12 106 GLU A CA 1
ATOM 876 C C . GLU A 1 106 ? 13.234 15.361 -3.489 1.00 90.12 106 GLU A C 1
ATOM 878 O O . GLU A 1 106 ? 13.380 16.575 -3.614 1.00 90.12 106 GLU A O 1
ATOM 883 N N . LEU A 1 107 ? 12.794 14.816 -2.349 1.00 91.62 107 LEU A N 1
ATOM 884 C CA . LEU A 1 107 ? 12.435 15.630 -1.182 1.00 91.62 107 LEU A CA 1
ATOM 885 C C . LEU A 1 107 ? 13.625 16.444 -0.651 1.00 91.62 107 LEU A C 1
ATOM 887 O O . LEU A 1 107 ? 13.477 17.611 -0.290 1.00 91.62 107 LEU A O 1
ATOM 891 N N . GLN A 1 108 ? 14.820 15.847 -0.610 1.00 93.38 108 GLN A N 1
ATOM 892 C CA . GLN A 1 108 ? 16.038 16.542 -0.184 1.00 93.38 108 GLN A CA 1
ATOM 893 C C . GLN A 1 108 ? 16.443 17.660 -1.150 1.00 93.38 108 GLN A C 1
ATOM 895 O O . GLN A 1 108 ? 16.963 18.684 -0.713 1.00 93.38 108 GLN A O 1
ATOM 900 N N . GLU A 1 109 ? 16.244 17.468 -2.452 1.00 93.62 109 GLU A N 1
ATOM 901 C CA . GLU A 1 109 ? 16.509 18.485 -3.472 1.00 93.62 109 GLU A CA 1
ATOM 902 C C . GLU A 1 109 ? 15.510 19.642 -3.371 1.00 93.62 109 GLU A C 1
ATOM 904 O O . GLU A 1 109 ? 15.921 20.800 -3.366 1.00 93.62 109 GLU A O 1
ATOM 909 N N . GLN A 1 110 ? 14.221 19.346 -3.191 1.00 91.88 110 GLN A N 1
ATOM 910 C CA . GLN A 1 110 ? 13.185 20.359 -2.970 1.00 91.88 110 GLN A CA 1
ATOM 911 C C . GLN A 1 110 ? 13.471 21.208 -1.725 1.00 91.88 110 GLN A C 1
ATOM 913 O O . GLN A 1 110 ? 13.400 22.434 -1.788 1.00 91.88 110 GLN A O 1
ATOM 918 N N . ALA A 1 111 ? 13.873 20.572 -0.621 1.00 92.25 111 ALA A N 1
ATOM 919 C CA . ALA A 1 111 ? 14.215 21.266 0.619 1.00 92.25 111 ALA A CA 1
ATOM 920 C C . ALA A 1 111 ? 15.454 22.175 0.504 1.00 92.25 111 ALA A C 1
ATOM 922 O O . ALA A 1 111 ? 15.583 23.114 1.278 1.00 92.25 111 ALA A O 1
ATOM 923 N N . LYS A 1 112 ? 16.373 21.908 -0.435 1.00 90.94 112 LYS A N 1
ATOM 924 C CA . LYS A 1 112 ? 17.546 22.767 -0.700 1.00 90.94 112 LYS A CA 1
ATOM 925 C C . LYS A 1 112 ? 17.232 23.953 -1.611 1.00 90.94 112 LYS A C 1
ATOM 927 O O . LYS A 1 112 ? 17.981 24.923 -1.610 1.00 90.94 112 LYS A O 1
ATOM 932 N N . ASN A 1 113 ? 16.174 23.835 -2.409 1.00 80.62 113 ASN A N 1
ATOM 933 C CA . ASN A 1 113 ? 15.737 24.839 -3.378 1.00 80.62 113 ASN A CA 1
ATOM 934 C C . ASN A 1 113 ? 14.605 25.737 -2.839 1.00 80.62 113 ASN A C 1
ATOM 936 O O . ASN A 1 113 ? 14.097 26.570 -3.587 1.00 80.62 113 ASN A O 1
ATOM 940 N N . SER A 1 114 ? 14.199 25.532 -1.581 1.00 66.94 114 SER A N 1
ATOM 941 C CA . SER A 1 114 ? 13.202 26.323 -0.842 1.00 66.94 114 SER A CA 1
ATOM 942 C C . SER A 1 114 ? 13.893 27.281 0.121 1.00 66.94 114 SER A C 1
ATOM 944 O O . SER A 1 114 ? 13.360 28.394 0.312 1.00 66.94 114 SER A O 1
#

InterPro domains:
  IPR009729 Galactose-3-O-sulfotransferase [PF06990] (3-108)
  IPR009729 Galactose-3-O-sulfotransferase [PTHR14647] (1-98)